Protein AF-A0A6P0IW74-F1 (afdb_monomer_lite)

Radius of gyration: 14.66 Å; chains: 1; bounding box: 29×51×32 Å

Structure (mmCIF, N/CA/C/O backbone):
data_AF-A0A6P0IW74-F1
#
_entry.id   AF-A0A6P0IW74-F1
#
loop_
_atom_site.group_PDB
_atom_site.id
_atom_site.type_symbol
_atom_site.label_atom_id
_atom_site.label_alt_id
_atom_site.label_comp_id
_atom_site.label_asym_id
_atom_site.label_entity_id
_atom_site.label_seq_id
_atom_site.pdbx_PDB_ins_code
_atom_site.Cartn_x
_atom_site.Cartn_y
_atom_site.Cartn_z
_atom_site.occupancy
_atom_site.B_iso_or_equiv
_atom_site.auth_seq_id
_atom_site.auth_comp_id
_atom_site.auth_asym_id
_atom_site.auth_atom_id
_atom_site.pdbx_PDB_model_num
ATOM 1 N N . MET A 1 1 ? 5.706 -27.490 -0.628 1.00 34.72 1 MET A N 1
ATOM 2 C CA . MET A 1 1 ? 6.394 -26.889 0.533 1.00 34.72 1 MET A CA 1
ATOM 3 C C . MET A 1 1 ? 5.928 -25.447 0.637 1.00 34.72 1 MET A C 1
ATOM 5 O O . MET A 1 1 ? 6.205 -24.688 -0.281 1.00 34.72 1 MET A O 1
ATOM 9 N N . SER A 1 2 ? 5.138 -25.088 1.653 1.00 44.44 2 SER A N 1
ATOM 10 C CA . SER A 1 2 ? 4.666 -23.710 1.836 1.00 44.44 2 SER A CA 1
ATOM 11 C C . SER A 1 2 ? 5.827 -22.854 2.340 1.00 44.44 2 SER A C 1
ATOM 13 O O . SER A 1 2 ? 6.099 -22.812 3.540 1.00 44.44 2 SER A O 1
ATOM 15 N N . GLN A 1 3 ? 6.568 -22.221 1.429 1.00 51.62 3 GLN A N 1
ATOM 16 C CA . GLN A 1 3 ? 7.507 -21.187 1.841 1.00 51.62 3 GLN A CA 1
ATOM 17 C C . GLN A 1 3 ? 6.686 -20.024 2.392 1.00 51.62 3 GLN A C 1
ATOM 19 O O . GLN A 1 3 ? 5.935 -19.371 1.671 1.00 51.62 3 GLN A O 1
ATOM 24 N N . GLN A 1 4 ? 6.795 -19.808 3.700 1.00 59.78 4 GLN A N 1
ATOM 25 C CA . GLN A 1 4 ? 6.373 -18.569 4.327 1.00 59.78 4 GLN A CA 1
ATOM 26 C C . GLN A 1 4 ? 7.273 -17.475 3.737 1.00 59.78 4 GLN A C 1
ATOM 28 O O . GLN A 1 4 ? 8.403 -17.285 4.190 1.00 59.78 4 GLN A O 1
ATOM 33 N N . ASP A 1 5 ? 6.827 -16.825 2.665 1.00 62.78 5 ASP A N 1
ATOM 34 C CA . ASP A 1 5 ? 7.592 -15.766 2.015 1.00 62.78 5 ASP A CA 1
ATOM 35 C C . ASP A 1 5 ? 7.716 -14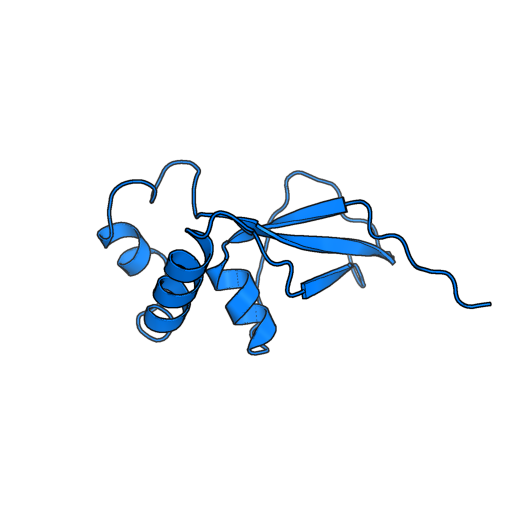.586 2.980 1.00 62.78 5 ASP A C 1
ATOM 37 O O . ASP A 1 5 ? 6.802 -13.777 3.142 1.00 62.78 5 ASP A O 1
ATOM 41 N N . ARG A 1 6 ? 8.852 -14.511 3.680 1.00 70.81 6 ARG A N 1
ATOM 42 C CA . ARG A 1 6 ? 9.144 -13.430 4.621 1.00 70.81 6 ARG A CA 1
ATOM 43 C C . ARG A 1 6 ? 9.397 -12.155 3.826 1.00 70.81 6 ARG A C 1
ATOM 45 O O . ARG A 1 6 ? 10.449 -11.996 3.213 1.00 70.81 6 ARG A O 1
ATOM 52 N N . ILE A 1 7 ? 8.437 -11.239 3.854 1.00 79.19 7 ILE A N 1
ATOM 53 C CA . ILE A 1 7 ? 8.623 -9.887 3.330 1.00 79.19 7 ILE A CA 1
ATOM 54 C C . ILE A 1 7 ? 9.441 -9.106 4.360 1.00 79.19 7 ILE A C 1
ATOM 56 O O . ILE A 1 7 ? 8.975 -8.862 5.469 1.00 79.19 7 ILE A O 1
ATOM 60 N N . SER A 1 8 ? 10.681 -8.763 4.016 1.00 80.75 8 SER A N 1
ATOM 61 C CA . SER A 1 8 ? 11.623 -8.088 4.922 1.00 80.75 8 SER A CA 1
ATOM 62 C C . SER A 1 8 ? 11.785 -6.593 4.648 1.00 80.75 8 SER A C 1
ATOM 64 O O . SER A 1 8 ? 12.443 -5.907 5.425 1.00 80.75 8 SER A O 1
ATOM 66 N N . ILE A 1 9 ? 11.213 -6.086 3.552 1.00 88.56 9 ILE A N 1
ATOM 67 C CA . ILE A 1 9 ? 11.402 -4.706 3.099 1.00 88.56 9 ILE A CA 1
ATOM 68 C C . ILE A 1 9 ? 10.064 -3.977 3.139 1.00 88.56 9 ILE A C 1
ATOM 70 O O . ILE A 1 9 ? 9.061 -4.483 2.635 1.00 88.56 9 ILE A O 1
ATOM 74 N N . ALA A 1 10 ? 10.067 -2.779 3.714 1.00 89.75 10 ALA A N 1
ATOM 75 C CA . ALA A 1 10 ? 8.940 -1.862 3.696 1.00 89.75 10 ALA A CA 1
ATOM 76 C C . ALA A 1 10 ? 9.154 -0.782 2.632 1.00 89.75 10 ALA A C 1
ATOM 78 O O . ALA A 1 10 ? 10.194 -0.124 2.609 1.00 89.75 10 ALA A O 1
ATOM 79 N N . LEU A 1 11 ? 8.166 -0.608 1.758 1.00 90.56 11 LEU A N 1
ATOM 80 C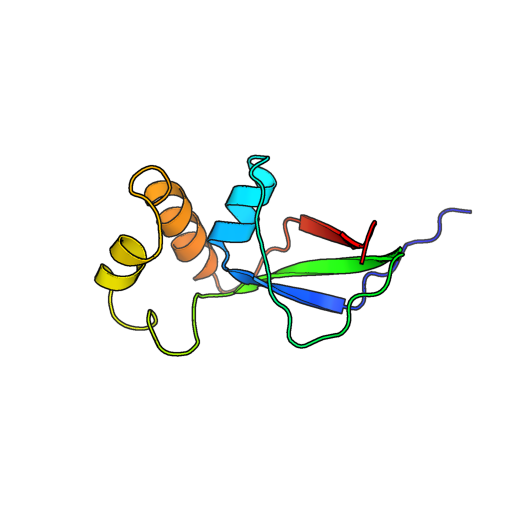 CA . LEU A 1 11 ? 8.075 0.519 0.845 1.00 90.56 11 LEU A CA 1
ATOM 81 C C . LEU A 1 11 ? 7.176 1.572 1.493 1.00 90.56 11 LEU A C 1
ATOM 83 O O . LEU A 1 11 ? 5.983 1.342 1.686 1.00 90.56 11 LEU A O 1
ATOM 87 N N . LEU A 1 12 ? 7.771 2.703 1.857 1.00 88.81 12 LEU A N 1
ATOM 88 C CA . LEU A 1 12 ? 7.062 3.827 2.453 1.00 88.81 12 LEU A CA 1
ATOM 89 C C . LEU A 1 12 ? 6.236 4.540 1.377 1.00 88.81 12 LEU A C 1
ATOM 91 O O . LEU A 1 12 ? 6.809 5.002 0.392 1.00 88.81 12 LEU A O 1
ATOM 95 N N . LEU A 1 13 ? 4.920 4.634 1.565 1.00 89.44 13 LEU A N 1
ATOM 96 C CA . LEU A 1 13 ? 4.005 5.328 0.653 1.00 89.44 13 LEU A CA 1
ATOM 97 C C . LEU A 1 13 ? 3.010 6.182 1.444 1.00 89.44 13 LEU A C 1
ATOM 99 O O . LEU A 1 13 ? 2.629 5.780 2.546 1.00 89.44 13 LEU A O 1
ATOM 103 N N . PRO A 1 14 ? 2.524 7.309 0.894 1.00 88.94 14 PRO A N 1
ATOM 104 C CA . PRO A 1 14 ? 1.440 8.059 1.514 1.00 88.94 14 PRO A CA 1
ATOM 105 C C . PRO A 1 14 ? 0.231 7.163 1.792 1.00 88.94 14 PRO A C 1
ATOM 107 O O . PRO A 1 14 ? -0.206 6.414 0.917 1.00 88.94 14 PRO A O 1
ATOM 110 N N . ALA A 1 15 ? -0.343 7.258 2.995 1.00 89.88 15 ALA A N 1
ATOM 111 C CA . ALA A 1 15 ? -1.552 6.502 3.335 1.00 89.88 15 ALA A CA 1
ATOM 112 C C . ALA A 1 15 ? -2.692 6.656 2.301 1.00 89.88 15 ALA A C 1
ATOM 114 O O . ALA A 1 15 ? -3.287 5.633 1.956 1.00 89.88 15 ALA A O 1
ATOM 115 N N . PRO A 1 16 ? -2.955 7.857 1.734 1.00 90.56 16 PRO A N 1
ATOM 116 C CA . PRO A 1 16 ? -3.939 7.995 0.662 1.00 90.56 16 PRO A CA 1
ATOM 117 C C . PRO A 1 16 ? -3.624 7.141 -0.568 1.00 90.56 16 PRO A C 1
ATOM 119 O O . PRO A 1 16 ? -4.520 6.510 -1.113 1.00 90.56 16 PRO A O 1
ATOM 122 N N . ASP A 1 17 ? -2.362 7.069 -0.988 1.00 90.69 17 ASP A N 1
ATOM 123 C CA . ASP A 1 17 ? -1.964 6.328 -2.189 1.00 90.69 17 ASP A CA 1
ATOM 124 C C . ASP A 1 17 ? -2.134 4.816 -1.998 1.00 90.69 17 ASP A C 1
ATOM 126 O O . AS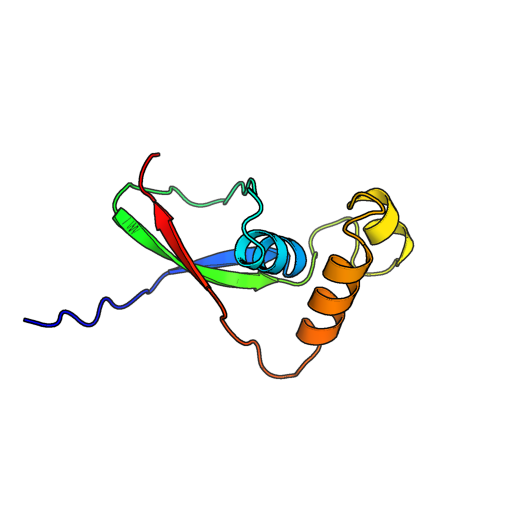P A 1 17 ? -2.519 4.103 -2.924 1.00 90.69 17 ASP A O 1
ATOM 130 N N . ILE A 1 18 ? -1.911 4.317 -0.779 1.00 92.56 18 ILE A N 1
ATOM 131 C CA . ILE A 1 18 ? -2.193 2.916 -0.446 1.00 92.56 18 ILE A CA 1
ATOM 132 C C . ILE A 1 18 ? -3.700 2.641 -0.516 1.00 92.56 18 ILE A C 1
ATOM 134 O O . ILE A 1 18 ? -4.095 1.626 -1.085 1.00 92.56 18 ILE A O 1
ATOM 138 N N . GLU A 1 19 ? -4.548 3.531 0.010 1.00 92.75 19 GLU A N 1
ATOM 139 C CA . GLU A 1 19 ? -6.006 3.379 -0.125 1.00 92.75 19 GLU A CA 1
ATOM 140 C C . GLU A 1 19 ? -6.449 3.456 -1.590 1.00 92.75 19 GLU A C 1
ATOM 142 O O . GLU A 1 19 ? -7.275 2.655 -2.019 1.00 92.75 19 GLU A O 1
ATOM 147 N N . ALA A 1 20 ? -5.850 4.340 -2.394 1.00 92.06 20 ALA A N 1
ATOM 148 C CA . ALA A 1 20 ? -6.109 4.395 -3.830 1.00 92.06 20 ALA A CA 1
ATOM 149 C C . ALA A 1 20 ? -5.807 3.049 -4.502 1.00 92.06 20 ALA A C 1
ATOM 151 O O . ALA A 1 20 ? -6.615 2.555 -5.290 1.00 92.06 20 ALA A O 1
ATOM 152 N N . LEU A 1 21 ? -4.665 2.442 -4.169 1.00 93.62 21 LEU A N 1
ATOM 153 C CA . LEU A 1 21 ? -4.287 1.132 -4.689 1.00 93.62 21 LEU A CA 1
ATOM 154 C C . LEU A 1 21 ? -5.275 0.040 -4.252 1.00 93.62 21 LEU A C 1
ATOM 156 O O . LEU A 1 21 ? -5.662 -0.794 -5.069 1.00 93.62 21 LEU A O 1
ATOM 160 N N . LEU A 1 22 ? -5.715 0.063 -2.991 1.00 93.31 22 LEU A N 1
ATOM 161 C CA . LEU A 1 22 ? -6.721 -0.867 -2.465 1.00 93.31 22 LEU A CA 1
ATOM 162 C C . LEU A 1 22 ? -8.093 -0.702 -3.143 1.00 93.31 22 LEU A C 1
ATOM 164 O O . LEU A 1 22 ? -8.811 -1.686 -3.302 1.00 93.31 22 LEU A O 1
ATOM 168 N N . GLU A 1 23 ? -8.434 0.503 -3.602 1.00 92.94 23 GLU A N 1
ATOM 169 C CA . GLU A 1 23 ? -9.619 0.779 -4.431 1.00 92.94 23 GLU A CA 1
ATOM 170 C C . GLU A 1 23 ? -9.456 0.358 -5.905 1.00 92.94 23 GLU A C 1
ATOM 172 O O . GLU A 1 23 ? -10.363 0.561 -6.714 1.00 92.94 23 GLU A O 1
ATOM 177 N N . GLY A 1 24 ? -8.309 -0.210 -6.288 1.00 92.69 24 GLY A N 1
ATOM 178 C CA . GLY A 1 24 ? -8.023 -0.620 -7.663 1.00 92.69 24 GLY A CA 1
ATOM 179 C C . GLY A 1 24 ? -7.551 0.519 -8.570 1.00 92.69 24 GLY A C 1
ATOM 180 O O . GLY A 1 24 ? -7.557 0.375 -9.795 1.00 92.69 24 GLY A O 1
ATOM 181 N N . ARG A 1 25 ? -7.136 1.658 -8.003 1.00 91.69 25 ARG A N 1
ATOM 182 C CA . ARG A 1 25 ? -6.530 2.756 -8.766 1.00 91.69 25 ARG A CA 1
ATOM 183 C C . ARG A 1 25 ? -5.046 2.483 -8.998 1.00 91.69 25 ARG A C 1
ATOM 185 O O . ARG A 1 25 ? -4.365 1.869 -8.182 1.00 91.69 25 ARG A O 1
ATOM 192 N N . MET A 1 26 ? -4.528 2.997 -10.109 1.00 91.69 26 MET A N 1
ATOM 193 C CA . MET A 1 26 ? -3.095 2.982 -10.387 1.00 91.69 26 MET A CA 1
ATOM 194 C C . MET A 1 26 ? -2.406 4.136 -9.655 1.00 91.69 26 MET A C 1
ATOM 196 O O . MET A 1 26 ? -2.873 5.274 -9.721 1.00 91.69 26 MET A O 1
ATOM 200 N N . ILE A 1 27 ? -1.280 3.843 -9.004 1.00 90.19 27 ILE A N 1
ATOM 201 C CA . ILE A 1 27 ? -0.403 4.839 -8.380 1.00 90.19 27 ILE A CA 1
ATOM 202 C C . ILE A 1 27 ? 0.985 4.798 -9.018 1.00 90.19 27 ILE A C 1
ATOM 204 O O . ILE A 1 27 ? 1.401 3.772 -9.555 1.00 90.19 27 ILE A O 1
ATOM 208 N N . ALA A 1 28 ? 1.713 5.907 -8.920 1.00 89.69 28 ALA A N 1
ATOM 209 C CA . ALA A 1 28 ? 3.125 5.982 -9.265 1.00 89.69 28 ALA A CA 1
ATOM 210 C C . ALA A 1 28 ? 3.912 6.387 -8.017 1.00 89.69 28 ALA A C 1
ATOM 212 O O . ALA A 1 28 ? 3.609 7.402 -7.396 1.00 89.69 28 ALA A O 1
ATOM 213 N N . ALA A 1 29 ? 4.922 5.597 -7.662 1.00 86.31 29 ALA A N 1
ATOM 214 C CA . ALA A 1 29 ? 5.800 5.863 -6.532 1.00 86.31 29 ALA A CA 1
ATOM 215 C C . ALA A 1 29 ? 7.255 5.836 -6.995 1.00 86.31 29 ALA A C 1
ATOM 217 O O . ALA A 1 29 ? 7.648 4.960 -7.765 1.00 86.31 29 ALA A O 1
ATOM 218 N N . ILE A 1 30 ? 8.054 6.786 -6.509 1.00 85.06 30 ILE A N 1
ATOM 219 C CA . ILE A 1 30 ? 9.483 6.883 -6.816 1.00 85.06 30 ILE A CA 1
ATOM 220 C C . ILE A 1 30 ? 10.252 6.606 -5.525 1.00 85.06 30 ILE A C 1
ATOM 222 O O . ILE A 1 30 ? 10.425 7.511 -4.708 1.00 85.06 30 ILE A O 1
ATOM 226 N N . PRO A 1 31 ? 10.682 5.360 -5.287 1.00 82.31 31 PRO A N 1
ATOM 227 C CA . PRO A 1 31 ? 11.457 5.053 -4.104 1.00 82.31 31 PRO A CA 1
ATOM 228 C C . PRO A 1 31 ? 12.929 5.420 -4.275 1.00 82.31 31 PRO A C 1
ATOM 230 O O . PRO A 1 31 ? 13.495 5.343 -5.361 1.00 82.31 31 PRO A O 1
ATOM 233 N N . HIS A 1 32 ? 13.589 5.702 -3.155 1.00 81.56 32 HIS A N 1
ATOM 234 C CA . HIS A 1 32 ? 15.040 5.909 -3.090 1.00 81.56 32 HIS A CA 1
ATOM 235 C C . HIS A 1 32 ? 15.843 4.596 -2.997 1.00 81.56 32 HIS A C 1
ATOM 237 O O . HIS A 1 32 ? 16.988 4.595 -2.552 1.00 81.56 32 HIS A O 1
ATOM 243 N N . LEU A 1 33 ? 15.248 3.465 -3.388 1.00 83.31 33 LEU A N 1
ATOM 244 C CA . LEU A 1 33 ? 15.891 2.151 -3.405 1.00 83.31 33 LEU A CA 1
ATOM 245 C C . LEU A 1 33 ? 15.701 1.488 -4.767 1.00 83.31 33 LEU A C 1
ATOM 247 O O . LEU A 1 33 ? 14.662 1.650 -5.403 1.00 83.31 33 LEU A O 1
ATOM 251 N N . PHE A 1 34 ? 16.681 0.688 -5.184 1.00 85.06 34 PHE A N 1
ATOM 252 C CA . PHE A 1 34 ? 16.569 -0.110 -6.402 1.00 85.06 34 PHE A CA 1
ATOM 253 C C . PHE A 1 34 ? 15.546 -1.237 -6.229 1.00 85.06 34 PHE A C 1
ATOM 255 O O . PHE A 1 34 ? 15.643 -2.073 -5.315 1.00 85.06 34 PHE A O 1
ATOM 262 N N . ILE A 1 35 ? 14.566 -1.257 -7.127 1.00 88.56 35 ILE A N 1
ATOM 263 C CA . ILE A 1 35 ? 13.562 -2.310 -7.222 1.00 88.56 35 ILE A CA 1
ATOM 264 C C . ILE A 1 35 ? 14.040 -3.321 -8.266 1.00 88.56 35 ILE A C 1
ATOM 266 O O . ILE A 1 35 ? 14.324 -2.953 -9.398 1.00 88.56 35 ILE A O 1
ATOM 270 N N . ASN A 1 36 ? 14.099 -4.594 -7.872 1.00 89.25 36 ASN A N 1
ATOM 271 C CA . ASN A 1 36 ? 14.427 -5.706 -8.761 1.00 89.25 36 ASN A CA 1
ATOM 272 C C . ASN A 1 36 ? 13.187 -6.590 -8.962 1.00 89.25 36 ASN A C 1
ATOM 274 O O . ASN A 1 36 ? 12.418 -6.749 -7.999 1.00 89.25 36 ASN A O 1
ATOM 278 N N . PRO A 1 37 ? 13.013 -7.221 -10.139 1.00 92.50 37 PRO A N 1
ATOM 279 C CA . PRO A 1 37 ? 11.903 -8.134 -10.378 1.00 92.50 37 PRO A CA 1
ATOM 280 C C . PRO A 1 37 ? 11.870 -9.256 -9.335 1.00 92.50 37 PRO A C 1
ATOM 282 O O . PRO A 1 37 ? 12.904 -9.758 -8.892 1.00 92.50 37 PRO A O 1
ATOM 285 N N . GLY A 1 38 ? 10.675 -9.633 -8.892 1.00 90.50 38 GLY A N 1
ATOM 286 C CA . GLY A 1 38 ? 10.469 -10.651 -7.862 1.00 90.50 38 GLY A CA 1
ATOM 287 C C . GLY A 1 38 ? 10.595 -10.164 -6.417 1.00 90.50 38 GLY A C 1
ATOM 288 O O . GLY A 1 38 ? 10.138 -10.866 -5.511 1.00 90.50 38 GLY A O 1
ATOM 289 N N . ARG A 1 39 ? 11.151 -8.970 -6.169 1.00 89.38 39 ARG A N 1
ATOM 290 C CA . ARG A 1 39 ? 11.250 -8.423 -4.810 1.00 89.38 39 ARG A CA 1
ATOM 291 C C . ARG A 1 39 ? 9.862 -8.063 -4.282 1.00 89.38 39 ARG A C 1
ATOM 293 O O . ARG A 1 39 ? 9.073 -7.437 -4.986 1.00 89.38 39 ARG A O 1
ATOM 300 N N . LYS A 1 40 ? 9.590 -8.466 -3.039 1.00 92.06 40 LYS A N 1
ATOM 301 C CA . LYS A 1 40 ? 8.339 -8.205 -2.320 1.00 92.06 40 LYS A CA 1
ATOM 302 C C . LYS A 1 40 ? 8.545 -7.117 -1.274 1.00 92.06 40 LYS A C 1
ATOM 304 O O . LYS A 1 40 ? 9.591 -7.080 -0.625 1.00 92.06 40 LYS A O 1
ATOM 309 N N . PHE A 1 41 ? 7.532 -6.282 -1.095 1.00 92.06 41 PHE A N 1
ATOM 310 C C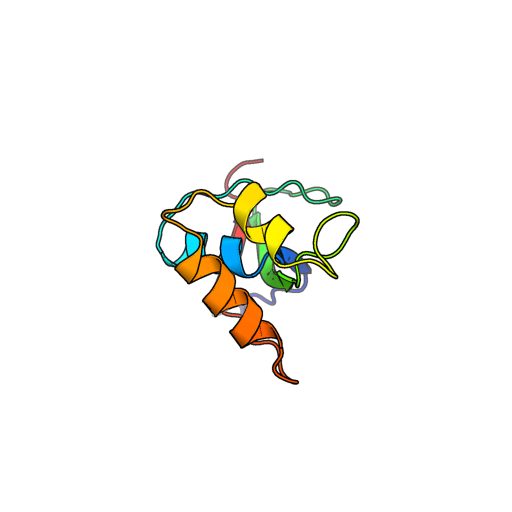A . PHE A 1 41 ? 7.545 -5.142 -0.190 1.00 92.06 41 PHE A CA 1
ATOM 311 C C . PHE A 1 41 ? 6.233 -5.079 0.578 1.00 92.06 41 PHE A C 1
ATOM 313 O O . PHE A 1 41 ? 5.171 -5.228 -0.024 1.00 92.06 41 PHE A O 1
ATOM 320 N N . VAL A 1 42 ? 6.283 -4.821 1.882 1.00 93.50 42 VAL A N 1
ATOM 321 C CA . VAL A 1 42 ? 5.088 -4.357 2.594 1.00 93.50 42 VAL A CA 1
ATOM 322 C C . VAL A 1 42 ? 4.875 -2.891 2.245 1.00 93.50 42 VAL A C 1
ATOM 324 O O . VAL A 1 42 ? 5.844 -2.134 2.181 1.00 93.50 42 VAL A O 1
ATOM 327 N N . LEU A 1 43 ? 3.633 -2.485 1.996 1.00 93.00 43 LEU A N 1
ATOM 328 C CA . LEU A 1 43 ? 3.316 -1.080 1.760 1.00 93.00 43 LEU A CA 1
ATOM 329 C C . LEU A 1 43 ? 3.077 -0.429 3.117 1.00 93.00 43 LEU A C 1
ATOM 331 O O . LEU A 1 43 ? 2.057 -0.673 3.764 1.00 93.00 43 LEU A O 1
ATOM 335 N N . TYR A 1 44 ? 4.064 0.333 3.577 1.00 90.94 44 TYR A N 1
ATOM 336 C CA . TYR A 1 44 ? 4.013 0.984 4.875 1.00 90.94 44 TYR A CA 1
ATOM 337 C C . TYR A 1 44 ? 3.383 2.370 4.718 1.00 90.94 44 TYR A C 1
ATOM 339 O O . TYR A 1 44 ? 3.952 3.204 4.005 1.00 90.94 44 TYR A O 1
ATOM 347 N N . PRO A 1 45 ? 2.234 2.636 5.363 1.00 90.31 45 PRO A N 1
ATOM 348 C CA . PRO A 1 45 ? 1.575 3.926 5.257 1.00 90.31 45 PRO A CA 1
ATOM 349 C C . PRO A 1 45 ? 2.379 4.988 6.003 1.00 90.31 45 PRO A C 1
ATOM 351 O O . PRO A 1 45 ? 2.723 4.840 7.176 1.00 90.31 45 PRO A O 1
ATOM 354 N N . SER A 1 46 ? 2.668 6.080 5.313 1.00 85.31 46 SER A N 1
ATOM 355 C CA . SER A 1 46 ? 3.323 7.250 5.871 1.00 85.31 46 SER A CA 1
ATOM 356 C C . SER A 1 46 ? 2.339 8.399 5.993 1.00 85.31 46 SER A C 1
ATOM 358 O O . SER A 1 46 ? 1.407 8.551 5.193 1.00 85.31 46 SER A O 1
ATOM 360 N N . THR A 1 47 ? 2.594 9.266 6.970 1.00 74.62 47 THR A N 1
ATOM 361 C CA . THR A 1 47 ? 2.083 10.629 6.896 1.00 74.62 47 THR A CA 1
ATOM 362 C C . THR A 1 47 ? 2.796 11.307 5.724 1.00 74.62 47 THR A C 1
ATOM 364 O O . THR A 1 47 ? 3.951 10.991 5.417 1.00 74.62 47 THR A O 1
ATOM 367 N N . LEU A 1 48 ? 2.113 12.208 5.017 1.00 67.19 48 LEU A N 1
ATOM 368 C CA . LEU A 1 48 ? 2.725 13.036 3.974 1.00 67.19 48 LEU A CA 1
ATOM 369 C C . LEU A 1 48 ? 3.718 14.003 4.640 1.00 67.19 48 LEU A C 1
ATOM 371 O O . LEU A 1 48 ? 3.380 15.148 4.929 1.00 67.19 48 LEU A O 1
ATOM 375 N N . SER A 1 49 ? 4.931 13.543 4.950 1.00 55.16 49 SER A N 1
ATOM 376 C CA . SER A 1 49 ? 5.960 14.378 5.566 1.00 55.16 49 SER A CA 1
ATOM 377 C C . SER A 1 49 ? 7.297 14.228 4.850 1.00 55.16 49 SER A C 1
ATOM 379 O O . SER A 1 49 ? 8.047 13.277 5.038 1.00 55.16 49 SER A O 1
ATOM 381 N N . SER A 1 50 ? 7.570 15.211 3.993 1.00 47.12 50 SER A N 1
ATOM 382 C CA . SER A 1 50 ? 8.868 15.880 3.854 1.00 47.12 50 SER A CA 1
ATOM 383 C C . SER A 1 50 ? 8.658 17.125 2.976 1.00 47.12 50 SER A C 1
ATOM 385 O O . SER A 1 50 ? 8.504 17.024 1.766 1.00 47.12 50 SER A O 1
ATOM 387 N N . ASN A 1 51 ? 8.603 18.299 3.616 1.00 42.91 51 ASN A N 1
ATOM 388 C CA . ASN A 1 51 ? 8.604 19.670 3.065 1.00 42.91 51 ASN A CA 1
ATOM 389 C C . ASN A 1 51 ? 7.332 20.423 2.623 1.00 42.91 51 ASN A C 1
ATOM 391 O O . ASN A 1 51 ? 7.458 21.635 2.469 1.00 42.91 51 ASN A O 1
ATOM 395 N N . THR A 1 52 ? 6.124 19.854 2.495 1.00 44.31 52 THR A N 1
ATOM 396 C CA . THR A 1 52 ? 4.975 20.685 2.026 1.00 44.31 52 THR A CA 1
ATOM 397 C C . THR A 1 52 ? 3.618 20.515 2.713 1.00 44.31 52 THR A C 1
ATOM 399 O O . THR A 1 52 ? 2.727 21.300 2.401 1.00 44.31 52 THR A O 1
ATOM 402 N N . LEU A 1 53 ? 3.418 19.581 3.656 1.00 49.09 53 LEU A N 1
ATOM 403 C CA . LEU A 1 53 ? 2.058 19.314 4.177 1.00 49.09 53 LEU A CA 1
ATOM 404 C C . LEU A 1 53 ? 1.894 19.145 5.696 1.00 49.09 53 LEU A C 1
ATOM 406 O O . LEU A 1 53 ? 0.766 19.057 6.173 1.00 49.09 53 LEU A O 1
ATOM 410 N N . SER A 1 54 ? 2.970 19.129 6.485 1.00 44.91 54 SER A N 1
ATOM 411 C CA . SER A 1 54 ? 2.885 18.726 7.903 1.00 44.91 54 SER A CA 1
ATOM 412 C C . SER A 1 54 ? 2.162 19.716 8.835 1.00 44.91 54 SER A C 1
ATOM 414 O O . SER A 1 54 ? 1.959 19.395 10.003 1.00 44.91 54 SER A O 1
ATOM 416 N N . SER A 1 55 ? 1.781 20.909 8.379 1.00 48.72 55 SER A N 1
ATOM 417 C CA . SER A 1 55 ? 1.184 21.931 9.254 1.00 48.72 55 SER A CA 1
ATOM 418 C C . SER A 1 55 ? 0.007 22.693 8.649 1.00 48.72 55 SER A C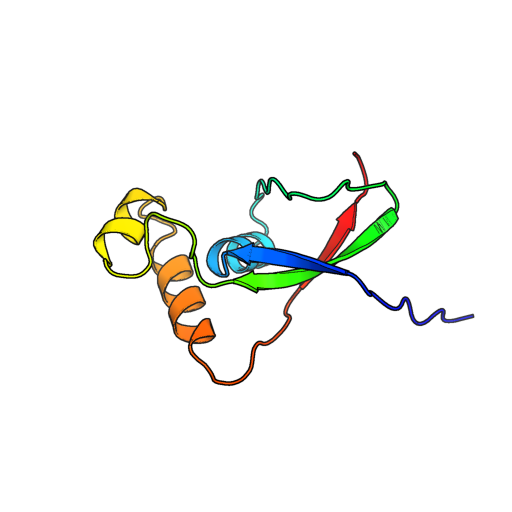 1
ATOM 420 O O . SER A 1 55 ? -0.486 23.623 9.284 1.00 48.72 55 SER A O 1
ATOM 422 N N . ASN A 1 56 ? -0.469 22.334 7.449 1.00 51.62 56 ASN A N 1
ATOM 423 C CA . ASN A 1 56 ? -1.517 23.115 6.796 1.00 51.62 56 ASN A CA 1
ATOM 424 C C . ASN A 1 56 ? -2.518 22.244 6.008 1.00 51.62 56 ASN A C 1
ATOM 426 O O . ASN A 1 56 ? -2.124 21.655 4.999 1.00 51.62 56 ASN A O 1
ATOM 430 N N . PRO A 1 57 ? -3.810 22.182 6.390 1.00 52.84 57 PRO A N 1
ATOM 431 C CA . PRO A 1 57 ? -4.846 21.457 5.641 1.00 52.84 57 PRO A CA 1
ATOM 432 C C . PRO A 1 57 ? -5.012 21.937 4.188 1.00 52.84 57 PRO A C 1
ATOM 434 O O . PRO A 1 57 ? -5.420 21.147 3.338 1.00 52.84 57 PRO A O 1
ATOM 437 N N . LEU A 1 58 ? -4.596 23.172 3.870 1.00 51.50 58 LEU A N 1
ATOM 438 C CA . LEU A 1 58 ? -4.572 23.717 2.500 1.00 51.50 58 LEU A CA 1
ATOM 439 C C . LEU A 1 58 ? -3.755 22.862 1.528 1.00 51.50 58 LEU A C 1
ATOM 441 O O . LEU A 1 58 ? -3.972 22.850 0.321 1.00 51.50 58 LEU A O 1
ATOM 445 N N . SER A 1 59 ? -2.798 22.119 2.051 1.00 64.31 59 SER A N 1
ATOM 446 C CA . SER A 1 59 ? -1.861 21.396 1.224 1.00 64.31 59 SER A CA 1
ATOM 447 C C . SER A 1 59 ? -2.436 20.076 0.678 1.00 64.31 59 SER A C 1
ATOM 449 O O . SER A 1 59 ? -2.132 19.706 -0.457 1.00 64.31 59 SER A O 1
ATOM 451 N N . LEU A 1 60 ? -3.369 19.431 1.398 1.00 70.25 60 LEU A N 1
ATOM 452 C CA . LEU A 1 60 ? -4.105 18.260 0.898 1.00 70.25 60 LEU A CA 1
ATOM 453 C C . LEU A 1 60 ? -5.008 18.642 -0.283 1.00 70.25 60 LEU A C 1
ATOM 455 O O . LEU A 1 60 ? -5.132 17.887 -1.249 1.00 70.25 60 LEU A O 1
ATOM 459 N N . GLU A 1 61 ? -5.610 19.833 -0.212 1.00 69.88 61 GLU A N 1
ATOM 460 C CA . GLU A 1 61 ? -6.494 20.358 -1.252 1.00 69.88 61 GLU A CA 1
ATOM 461 C C . GLU A 1 61 ? -5.759 20.654 -2.561 1.00 69.88 61 GLU A C 1
ATOM 463 O O . GLU A 1 61 ? -6.340 20.487 -3.638 1.00 69.88 61 GLU A O 1
ATOM 468 N N . HIS A 1 62 ? -4.498 21.081 -2.474 1.00 74.69 62 HIS A N 1
ATOM 469 C CA . HIS A 1 62 ? -3.655 21.348 -3.638 1.00 74.69 62 HIS A CA 1
ATOM 470 C C . HIS A 1 62 ? -2.979 20.092 -4.193 1.00 74.69 62 HIS A C 1
ATOM 472 O O . HIS A 1 62 ? -2.689 20.044 -5.387 1.00 74.69 62 HIS A O 1
ATOM 478 N N . TYR A 1 63 ? -2.739 19.083 -3.354 1.00 79.56 63 TYR A N 1
ATOM 479 C CA . TYR A 1 63 ? -2.055 17.859 -3.765 1.00 79.56 63 TYR A CA 1
ATOM 480 C C . TYR A 1 63 ? -2.997 16.854 -4.440 1.00 79.56 63 TYR A C 1
ATOM 482 O O . TYR A 1 63 ? -2.670 16.309 -5.494 1.00 79.56 63 TYR A O 1
ATOM 490 N N . TYR A 1 64 ? -4.190 16.631 -3.875 1.00 83.25 64 TYR A N 1
ATOM 491 C CA . TYR A 1 64 ? -5.158 15.678 -4.423 1.00 83.25 64 TYR A CA 1
ATOM 492 C C . TYR A 1 64 ? -6.302 16.363 -5.169 1.00 83.25 64 TYR A C 1
ATOM 494 O O . TYR A 1 64 ? -6.828 17.408 -4.774 1.00 83.25 64 TYR A O 1
ATOM 502 N N . ARG A 1 65 ? -6.760 15.704 -6.240 1.00 86.06 65 ARG A N 1
ATOM 503 C CA . ARG A 1 65 ? -7.963 16.122 -6.969 1.00 86.06 65 ARG A CA 1
ATOM 504 C C . ARG A 1 65 ? -9.182 16.119 -6.038 1.00 86.06 65 ARG A C 1
ATOM 506 O O . ARG A 1 65 ? -9.275 15.223 -5.200 1.00 86.06 65 ARG A O 1
ATOM 513 N N . PRO A 1 66 ? -1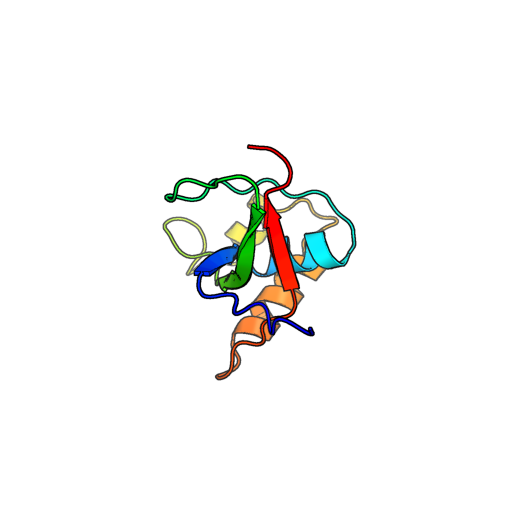0.154 17.034 -6.228 1.00 87.75 66 PRO A N 1
ATOM 514 C CA . PRO A 1 66 ? -11.346 17.131 -5.383 1.00 87.75 66 PRO A CA 1
ATOM 515 C C . PRO A 1 66 ? -12.057 15.798 -5.126 1.00 87.75 66 PRO A C 1
ATOM 517 O O . PRO A 1 66 ? -12.386 15.495 -3.987 1.00 87.75 66 PRO A O 1
ATOM 520 N N . SER A 1 67 ? -12.197 14.962 -6.158 1.00 88.00 67 SER A N 1
ATOM 521 C CA . SER A 1 67 ? -12.854 13.651 -6.073 1.00 88.00 67 SER A CA 1
ATOM 522 C C . SER A 1 67 ? -12.139 12.615 -5.199 1.00 88.00 67 SER A C 1
ATOM 524 O O . SER A 1 67 ? -12.718 11.572 -4.918 1.00 88.00 67 SER A O 1
ATOM 526 N N . PHE A 1 68 ? -10.892 12.863 -4.794 1.00 88.31 68 PHE A N 1
ATOM 527 C CA . PHE A 1 68 ? -10.092 11.948 -3.975 1.00 88.31 68 PHE A CA 1
ATOM 528 C C . PHE A 1 68 ? -9.811 12.492 -2.562 1.00 88.31 68 PHE A C 1
ATOM 530 O O . PHE A 1 68 ? -9.246 11.797 -1.720 1.00 88.31 68 PHE A O 1
ATOM 537 N N . ARG A 1 69 ? -10.224 13.732 -2.269 1.00 86.75 69 ARG A N 1
ATOM 538 C CA . ARG A 1 69 ? -9.905 14.406 -1.000 1.00 86.75 69 ARG A CA 1
ATOM 539 C C . ARG A 1 69 ? -10.495 13.702 0.216 1.00 86.75 69 ARG A C 1
ATOM 541 O O . ARG A 1 69 ? -9.804 13.574 1.220 1.00 86.75 69 ARG A O 1
ATOM 548 N N . GLU A 1 70 ? -11.733 13.222 0.117 1.00 88.00 70 GLU A N 1
ATOM 549 C CA . GLU A 1 70 ? -12.404 12.525 1.223 1.00 88.00 70 GLU A CA 1
ATOM 550 C C . GLU A 1 70 ? -11.659 11.244 1.617 1.00 88.00 70 GLU A C 1
ATOM 552 O O . GLU A 1 70 ? -11.418 10.995 2.800 1.00 88.00 70 GLU A O 1
ATOM 557 N N . ILE A 1 71 ? -11.222 10.469 0.620 1.00 88.25 71 ILE A N 1
ATOM 558 C CA . ILE A 1 71 ? -10.432 9.248 0.820 1.00 88.25 71 ILE A CA 1
ATOM 559 C C . ILE A 1 71 ? -9.086 9.603 1.454 1.00 88.25 71 ILE A C 1
ATOM 561 O O . ILE A 1 71 ? -8.695 9.009 2.463 1.00 88.25 71 ILE A O 1
ATOM 565 N N . ALA A 1 72 ? -8.411 10.624 0.922 1.00 87.69 72 ALA A N 1
ATOM 566 C CA . ALA A 1 72 ? -7.132 11.070 1.445 1.00 87.69 72 ALA A CA 1
ATOM 567 C C . ALA A 1 72 ? -7.237 11.520 2.910 1.00 87.69 72 ALA A C 1
ATOM 569 O O . ALA A 1 72 ? -6.480 11.036 3.754 1.00 87.69 72 ALA A O 1
ATOM 570 N N . GLN A 1 73 ? -8.217 12.361 3.245 1.00 86.75 73 GLN A N 1
ATOM 571 C CA . GLN A 1 73 ? -8.438 12.831 4.611 1.00 86.75 73 GLN A CA 1
ATOM 572 C C . GLN A 1 73 ? -8.730 11.670 5.566 1.00 86.75 73 GLN A C 1
ATOM 574 O O . GLN A 1 73 ? -8.082 11.559 6.606 1.00 86.75 73 GLN A O 1
ATOM 579 N N . LYS A 1 74 ? -9.640 10.764 5.190 1.00 88.19 74 LYS A N 1
ATOM 580 C CA . LYS A 1 74 ? -9.982 9.587 5.999 1.00 88.19 74 LYS A CA 1
ATOM 581 C C . LYS A 1 74 ? -8.762 8.704 6.268 1.00 88.19 74 LYS A C 1
ATOM 583 O O . LYS A 1 74 ? -8.558 8.274 7.403 1.00 88.19 74 LYS A O 1
ATOM 588 N N . SER A 1 75 ? -7.948 8.452 5.243 1.00 87.19 75 SER A N 1
ATOM 589 C CA . SER A 1 75 ? -6.742 7.624 5.365 1.00 87.19 75 SER A CA 1
ATOM 590 C C . SER A 1 75 ? -5.696 8.241 6.304 1.00 87.19 75 SER A C 1
ATOM 592 O O . SER A 1 75 ? -5.104 7.534 7.117 1.00 87.19 75 SER A O 1
ATOM 594 N N . LEU A 1 76 ? -5.527 9.567 6.259 1.00 85.31 76 LEU A N 1
ATOM 595 C CA . LEU A 1 76 ? -4.604 10.309 7.120 1.00 85.31 76 LEU A CA 1
ATOM 596 C C . LEU A 1 76 ? -5.094 10.348 8.569 1.00 85.31 76 LEU A C 1
ATOM 598 O O . LEU A 1 76 ? -4.304 10.132 9.484 1.00 85.31 76 LEU A O 1
ATOM 602 N N . THR A 1 77 ? -6.392 10.567 8.796 1.00 83.31 77 THR A N 1
ATOM 603 C CA . THR A 1 77 ? -6.975 10.516 10.146 1.00 83.31 77 THR A CA 1
ATOM 604 C C . THR A 1 77 ? -6.826 9.129 10.769 1.00 83.31 77 THR A C 1
ATOM 606 O O . THR A 1 77 ? -6.499 9.031 11.949 1.00 83.31 77 THR A O 1
ATOM 609 N N . ALA A 1 78 ? -7.005 8.060 9.986 1.00 81.44 78 ALA A N 1
ATOM 610 C CA . ALA A 1 78 ? -6.815 6.690 10.462 1.00 81.44 78 ALA A CA 1
ATOM 611 C C . ALA A 1 78 ? -5.354 6.378 10.844 1.00 81.44 78 ALA A C 1
ATOM 613 O O . ALA A 1 78 ? -5.120 5.513 11.685 1.00 81.44 78 ALA A O 1
ATOM 614 N N . LEU A 1 79 ? -4.382 7.084 10.256 1.00 78.81 79 LEU A N 1
ATOM 615 C CA . LEU A 1 79 ? -2.959 6.890 10.535 1.00 78.81 79 LEU A CA 1
ATOM 616 C C . LEU A 1 79 ? -2.512 7.490 11.880 1.00 78.81 79 LEU A C 1
ATOM 618 O O . LEU A 1 79 ? -1.511 7.046 12.426 1.00 78.81 79 LEU A O 1
ATOM 622 N N . ASN A 1 80 ? -3.258 8.444 12.448 1.00 67.25 80 ASN A N 1
ATOM 623 C CA . ASN A 1 80 ? -2.937 9.073 13.741 1.00 67.25 80 ASN A CA 1
ATOM 624 C C . ASN A 1 80 ? -3.153 8.148 14.962 1.00 67.25 80 ASN A C 1
ATOM 626 O O . ASN A 1 80 ? -3.084 8.606 16.101 1.00 67.25 80 ASN A O 1
ATOM 630 N N . SER A 1 81 ? -3.452 6.865 14.746 1.00 67.69 81 SER A N 1
ATOM 631 C CA . SER A 1 81 ? -3.508 5.859 15.807 1.00 67.69 81 SER A CA 1
ATOM 632 C C . SER A 1 81 ? -2.095 5.458 16.253 1.00 67.69 81 SER A C 1
ATOM 634 O O . SER A 1 81 ? -1.166 5.445 15.451 1.00 67.69 81 SER A O 1
ATOM 636 N N . GLU A 1 82 ? -1.930 5.064 17.520 1.00 67.06 82 GLU A N 1
ATOM 637 C CA . GLU A 1 82 ? -0.650 4.582 18.075 1.00 67.06 82 GLU A CA 1
ATOM 638 C C . GLU A 1 82 ? -0.106 3.331 17.361 1.00 67.06 82 GLU A C 1
ATOM 640 O O . GLU A 1 82 ? 1.077 3.011 17.467 1.00 67.06 82 GLU A O 1
ATOM 645 N N . THR A 1 83 ? -0.959 2.621 16.616 1.00 77.12 83 THR A N 1
ATOM 646 C CA . THR A 1 83 ? -0.594 1.401 15.892 1.00 77.12 83 THR A CA 1
ATOM 647 C C . THR A 1 83 ? -0.808 1.562 14.391 1.00 77.12 83 THR A C 1
ATOM 649 O O . THR A 1 83 ? -1.892 1.913 13.928 1.00 77.12 83 THR A O 1
ATOM 652 N N . VAL A 1 84 ? 0.235 1.266 13.613 1.00 79.00 84 VAL A N 1
ATOM 653 C CA . VAL A 1 84 ? 0.165 1.259 12.150 1.00 79.00 84 VAL A CA 1
ATOM 654 C C . VAL A 1 84 ? -0.253 -0.126 11.661 1.00 79.00 84 VAL A C 1
ATOM 656 O O . VAL A 1 84 ? 0.410 -1.122 11.947 1.00 79.00 84 VAL A O 1
ATOM 659 N N . LEU A 1 85 ? -1.339 -0.187 10.886 1.00 84.38 85 LEU A N 1
ATOM 660 C CA . LEU A 1 85 ? -1.824 -1.418 10.260 1.00 84.38 85 LEU A CA 1
ATOM 661 C C . LEU A 1 85 ? -1.335 -1.520 8.812 1.00 84.38 85 LEU A C 1
ATOM 663 O O . LEU A 1 85 ? -1.654 -0.675 7.974 1.00 84.38 85 LEU A O 1
ATOM 667 N N . ILE A 1 86 ? -0.606 -2.593 8.502 1.00 88.50 86 ILE A N 1
ATOM 668 C CA . ILE A 1 86 ? -0.207 -2.923 7.131 1.00 88.50 86 ILE A CA 1
ATOM 669 C C . ILE A 1 86 ? -1.374 -3.616 6.431 1.00 88.50 86 ILE A C 1
ATOM 671 O O . ILE A 1 86 ? -1.748 -4.731 6.789 1.00 88.50 86 ILE A O 1
ATOM 675 N N . LYS A 1 87 ? -1.940 -2.953 5.422 1.00 90.12 87 LYS A N 1
ATOM 676 C CA . LYS A 1 87 ? -3.105 -3.452 4.671 1.00 90.12 87 LYS A CA 1
ATOM 677 C C . LYS A 1 87 ? -2.739 -4.149 3.363 1.00 90.12 87 LYS A C 1
ATOM 679 O O . LYS A 1 87 ? -3.538 -4.914 2.836 1.00 90.12 87 LYS A O 1
ATOM 684 N N . ALA A 1 88 ? -1.551 -3.870 2.829 1.00 92.06 88 ALA A N 1
ATOM 685 C CA . ALA A 1 88 ? -1.155 -4.298 1.495 1.00 92.06 88 ALA A CA 1
ATOM 686 C C . ALA A 1 88 ? 0.341 -4.620 1.401 1.00 92.06 88 ALA A C 1
ATOM 688 O O . ALA A 1 88 ? 1.170 -4.126 2.170 1.00 92.06 88 ALA A O 1
ATOM 689 N N . TRP A 1 89 ? 0.680 -5.430 0.403 1.00 93.81 89 TRP A N 1
ATOM 690 C CA . TRP A 1 89 ? 2.043 -5.715 -0.028 1.00 93.81 89 TRP A CA 1
ATOM 691 C C . TRP A 1 89 ? 2.094 -5.706 -1.559 1.00 93.81 89 TRP A C 1
ATOM 693 O O . TRP A 1 89 ? 1.072 -5.883 -2.219 1.00 93.81 89 TRP A O 1
ATOM 703 N N . ALA A 1 90 ? 3.279 -5.500 -2.122 1.00 91.62 90 ALA A N 1
ATOM 704 C CA . ALA A 1 90 ? 3.503 -5.484 -3.563 1.00 91.62 90 ALA A CA 1
ATOM 705 C C . ALA A 1 90 ? 4.716 -6.338 -3.942 1.00 91.62 90 ALA A C 1
ATOM 707 O O . ALA A 1 90 ? 5.631 -6.533 -3.139 1.00 91.62 90 ALA A O 1
ATOM 708 N N . ARG A 1 91 ? 4.740 -6.827 -5.182 1.00 92.81 91 ARG A N 1
ATOM 709 C CA . ARG A 1 91 ? 5.891 -7.480 -5.817 1.00 92.81 91 ARG A CA 1
ATOM 710 C C . ARG A 1 91 ? 6.250 -6.715 -7.086 1.00 92.81 91 ARG A C 1
ATOM 712 O O . ARG A 1 91 ? 5.344 -6.336 -7.820 1.00 92.81 91 ARG A O 1
ATOM 719 N N . CYS A 1 92 ? 7.540 -6.497 -7.357 1.00 91.31 92 CYS A N 1
ATOM 720 C CA . CYS A 1 92 ? 7.923 -6.006 -8.686 1.00 91.31 92 CYS A CA 1
ATOM 721 C C . CYS A 1 92 ? 7.743 -7.134 -9.702 1.00 91.31 92 CYS A C 1
ATOM 723 O O . CYS A 1 92 ? 8.396 -8.173 -9.580 1.00 91.31 92 CYS A O 1
ATOM 725 N N . GLU A 1 93 ? 6.887 -6.919 -10.695 1.00 92.94 93 GLU A N 1
ATOM 726 C CA . GLU A 1 93 ? 6.779 -7.800 -11.861 1.00 92.94 93 GLU A CA 1
ATOM 727 C C . GLU A 1 93 ? 7.714 -7.330 -12.980 1.00 92.94 93 GLU A C 1
ATOM 729 O O . GLU A 1 93 ? 8.453 -8.134 -13.543 1.00 92.94 93 GLU A O 1
ATOM 734 N N . LEU A 1 94 ? 7.727 -6.019 -13.249 1.00 86.88 94 LEU A N 1
ATOM 735 C CA . LEU A 1 94 ? 8.549 -5.377 -14.271 1.00 86.88 94 LEU A CA 1
ATOM 736 C C . LEU A 1 94 ? 9.219 -4.129 -13.691 1.00 86.88 94 LEU A C 1
ATOM 738 O O . LEU A 1 94 ? 8.547 -3.251 -13.144 1.00 86.88 94 LEU A O 1
ATOM 742 N N . CYS A 1 95 ? 10.540 -4.097 -13.816 1.00 76.19 95 CYS A N 1
ATOM 743 C CA . CYS A 1 95 ? 11.444 -2.999 -13.529 1.00 76.19 95 CYS A CA 1
ATOM 744 C C . CYS A 1 95 ? 12.550 -3.079 -14.613 1.00 76.19 95 CYS A C 1
ATOM 746 O O . CYS A 1 95 ? 13.014 -2.008 -15.039 1.00 76.19 95 CYS A O 1
#

Secondary structure (DSSP, 8-state):
---------EEEEEHHHHHHHHTT-------SS---TT-EEEEEEE-S-SSSSTT-THHHHHHS-GGGHHHHHHHHHHHTSSS-----EEE-S--

Foldseek 3Di:
DPPPPDQPAADEDALLVVVCVVVVHDDDDDDPDDADAFHKHQHFHDHPDDDFPPPDPVRLPVPDDPVSSVSNVVSNVVCPDPDTDGDDMDGHHDD

Sequence (95 aa):
MSQQDRISIALLLPAPDIEALLEGRMIAAIPHLFINPGRKFVLYPSTLSSNTLSSNPLSLEHYYRPSFREIAQKSLTALNSETVLIKAWARCELC

pLDDT: mean 79.98, std 15.15, range [34.72, 93.81]